Protein AF-A0A078APD1-F1 (afdb_monomer_lite)

Organism: Stylonychia lemnae (NCBI:txid5949)

InterPro domains:
  IPR027706 PGP phosphatase, mitochondrial/chloroplastic [PF09419] (24-89)

Foldseek 3Di:
DPPVVVVVVVVVVVVVVVVVVVVVVQVVCCVPVVDHDQDDPDAPPVCVVSVCVVVVHDPDQPDADAVAEFEEQQCVRTVVSCLSRNYHYHHDHDPDPPPDDPVVVVSVVCCVVCVVVVCVRPRRDHVVVVVDDPVVVVVVVVPD

pLDDT: mean 74.05, std 12.36, range [36.06, 96.25]

Radius of gyration: 20.0 Å; chains: 1; bounding box: 41×41×73 Å

Sequence (144 aa):
MNQKLIRKSKTAQMNANRCSNLIKEALLLEDTLKIKVIRHLRKKPEVRDDIYKHFNLSLDSNQKHTNIAMIGDRILADTVMGHQHGFFTIDTQPFTTKNENFMVKMSRKIEAHLLPSLSSKDPPHHEIFDKISKKELSKEIILS

Structure (mmCIF, N/CA/C/O backbone):
data_AF-A0A078APD1-F1
#
_entry.id   AF-A0A078APD1-F1
#
loop_
_atom_site.group_PDB
_atom_site.id
_atom_site.type_symbol
_atom_site.label_atom_id
_atom_site.label_alt_id
_atom_site.label_comp_id
_atom_site.label_asym_id
_atom_site.label_entity_id
_atom_site.label_seq_id
_atom_site.pdbx_PDB_ins_code
_atom_site.Cartn_x
_atom_site.Cartn_y
_atom_site.Cartn_z
_atom_site.occupancy
_atom_site.B_iso_or_equiv
_atom_site.auth_seq_id
_atom_site.auth_comp_id
_atom_site.auth_asym_id
_atom_site.auth_atom_id
_atom_site.pdbx_PDB_model_num
ATOM 1 N N . MET A 1 1 ? 5.662 0.633 46.521 1.00 55.75 1 MET A N 1
ATOM 2 C CA . MET A 1 1 ? 5.556 -0.345 45.414 1.00 55.75 1 MET A CA 1
ATOM 3 C C . MET A 1 1 ? 4.244 -0.166 44.629 1.00 55.75 1 MET A C 1
ATOM 5 O O . MET A 1 1 ? 3.404 -1.041 44.691 1.00 55.75 1 MET A O 1
ATOM 9 N N . ASN A 1 2 ? 4.021 0.955 43.910 1.00 59.72 2 ASN A N 1
ATOM 10 C CA . ASN A 1 2 ? 2.726 1.161 43.211 1.00 59.72 2 ASN A CA 1
ATOM 11 C C . ASN A 1 2 ? 2.728 2.033 41.935 1.00 59.72 2 ASN A C 1
ATOM 13 O O . ASN A 1 2 ? 1.834 1.895 41.108 1.00 59.72 2 ASN A O 1
ATOM 17 N N . GLN A 1 3 ? 3.735 2.877 41.675 1.00 60.38 3 GLN A N 1
ATOM 18 C CA . GLN A 1 3 ? 3.711 3.724 40.465 1.00 60.38 3 GLN A CA 1
ATOM 19 C C . GLN A 1 3 ? 3.925 2.945 39.152 1.00 60.38 3 GLN A C 1
ATOM 21 O O . GLN A 1 3 ? 3.369 3.302 38.114 1.00 60.38 3 GLN A O 1
ATOM 26 N N . LYS A 1 4 ? 4.707 1.855 39.180 1.00 62.47 4 LYS A N 1
ATOM 27 C CA . LYS A 1 4 ? 4.988 1.023 37.993 1.00 62.47 4 LYS A CA 1
ATOM 28 C C . LYS A 1 4 ? 3.750 0.243 37.529 1.00 62.47 4 LYS A C 1
ATOM 30 O O . LYS A 1 4 ? 3.575 0.053 36.330 1.00 62.47 4 LYS A O 1
ATOM 35 N N . LEU A 1 5 ? 2.885 -0.159 38.463 1.00 65.38 5 LEU A N 1
ATOM 36 C CA . LEU A 1 5 ? 1.636 -0.867 38.172 1.00 65.38 5 LEU A CA 1
ATOM 37 C C . LEU A 1 5 ? 0.589 0.082 37.561 1.00 65.38 5 LEU A C 1
ATOM 39 O O . LEU A 1 5 ? 0.004 -0.239 36.532 1.00 65.38 5 LEU A O 1
ATOM 43 N N . ILE A 1 6 ? 0.460 1.297 38.112 1.00 66.19 6 ILE A N 1
ATOM 44 C CA . ILE A 1 6 ? -0.432 2.355 37.600 1.00 66.19 6 ILE A CA 1
ATOM 45 C C . ILE A 1 6 ? -0.012 2.827 36.198 1.00 66.19 6 ILE A C 1
ATOM 47 O O . ILE A 1 6 ? -0.852 3.082 35.338 1.00 66.19 6 ILE A O 1
ATOM 51 N N . ARG A 1 7 ? 1.298 2.937 35.930 1.00 64.38 7 ARG A N 1
ATOM 52 C CA . ARG A 1 7 ? 1.792 3.269 34.582 1.00 64.38 7 ARG A CA 1
ATOM 53 C C . ARG A 1 7 ? 1.473 2.160 33.580 1.00 64.38 7 ARG A C 1
ATOM 55 O O . ARG A 1 7 ? 1.018 2.464 32.486 1.00 64.38 7 ARG A O 1
ATOM 62 N N . LYS A 1 8 ? 1.648 0.887 33.958 1.00 66.50 8 LYS A N 1
ATOM 63 C CA . LYS A 1 8 ? 1.310 -0.253 33.091 1.00 66.50 8 LYS A CA 1
ATOM 64 C C . LYS A 1 8 ? -0.183 -0.307 32.751 1.00 66.50 8 LYS A C 1
ATOM 66 O O . LYS A 1 8 ? -0.506 -0.522 31.586 1.00 66.50 8 LYS A O 1
ATOM 71 N N . SER A 1 9 ? -1.074 -0.067 33.717 1.00 69.12 9 SER A N 1
ATOM 72 C CA . SER A 1 9 ? -2.522 -0.062 33.461 1.00 69.12 9 SER A CA 1
ATOM 73 C C . SER A 1 9 ? -2.951 1.100 32.557 1.00 69.12 9 SER A C 1
ATOM 75 O O . SER A 1 9 ? -3.700 0.878 31.608 1.00 69.12 9 SER A O 1
ATOM 77 N N . LYS A 1 10 ? -2.405 2.310 32.758 1.00 72.75 10 LYS A N 1
ATOM 78 C CA . LYS A 1 10 ? -2.663 3.464 31.875 1.00 72.75 10 LYS A CA 1
ATOM 79 C C . LYS A 1 10 ? -2.171 3.237 30.442 1.00 72.75 10 LYS A C 1
ATOM 81 O O . LYS A 1 10 ? -2.914 3.510 29.504 1.00 72.75 10 LYS A O 1
ATOM 86 N N . THR A 1 11 ? -0.960 2.702 30.256 1.00 71.75 11 THR A N 1
ATOM 87 C CA . THR A 1 11 ? -0.430 2.387 28.916 1.00 71.75 11 THR A CA 1
ATOM 88 C C . THR A 1 11 ? -1.273 1.318 28.217 1.00 71.75 11 THR A C 1
ATOM 90 O O . THR A 1 11 ? -1.573 1.455 27.033 1.00 71.75 11 THR A O 1
ATOM 93 N N . ALA A 1 12 ? -1.697 0.275 28.938 1.00 72.12 12 ALA A N 1
ATOM 94 C CA . ALA A 1 12 ? -2.564 -0.763 28.383 1.00 72.12 12 ALA A CA 1
ATOM 95 C C . ALA A 1 12 ? -3.920 -0.194 27.932 1.00 72.12 12 ALA A C 1
ATOM 97 O O . ALA A 1 12 ? -4.367 -0.477 26.822 1.00 72.12 12 ALA A O 1
ATOM 98 N N . GLN A 1 13 ? -4.532 0.671 28.746 1.00 73.38 13 GLN A N 1
ATOM 99 C CA . GLN A 1 13 ? -5.807 1.310 28.421 1.00 73.38 13 GLN A CA 1
ATOM 100 C C . GLN A 1 13 ? -5.691 2.287 27.240 1.00 73.38 13 GLN A C 1
ATOM 102 O O . GLN A 1 13 ? -6.536 2.281 26.348 1.00 73.38 13 GLN A O 1
ATOM 107 N N . MET A 1 14 ? -4.609 3.070 27.173 1.00 71.56 14 MET A N 1
ATOM 108 C CA . MET A 1 14 ? -4.312 3.924 26.016 1.00 71.56 14 MET A CA 1
ATOM 109 C C . MET A 1 14 ? -4.151 3.118 24.723 1.00 71.56 14 MET A C 1
ATOM 111 O O . MET A 1 14 ? -4.684 3.510 23.685 1.00 71.56 14 MET A O 1
ATOM 115 N N . ASN A 1 15 ? -3.445 1.986 24.774 1.00 75.69 15 ASN A N 1
ATOM 116 C CA . ASN A 1 15 ? -3.262 1.125 23.607 1.00 75.69 15 ASN A CA 1
ATOM 117 C C . ASN A 1 15 ? -4.585 0.491 23.154 1.00 75.69 15 ASN A C 1
ATOM 119 O O . ASN A 1 15 ? -4.860 0.463 21.957 1.00 75.69 15 ASN A O 1
ATOM 123 N N . ALA A 1 16 ? -5.431 0.051 24.091 1.00 72.81 16 ALA A N 1
ATOM 124 C CA . ALA A 1 16 ? -6.757 -0.483 23.781 1.00 72.81 16 ALA A CA 1
ATOM 125 C C . ALA A 1 16 ? -7.653 0.562 23.092 1.00 72.81 16 ALA A C 1
ATOM 127 O O . ALA A 1 16 ? -8.276 0.266 22.071 1.00 72.81 16 ALA A O 1
ATOM 128 N N . ASN A 1 17 ? -7.655 1.802 23.593 1.00 77.50 17 ASN A N 1
ATOM 129 C CA . ASN A 1 17 ? -8.397 2.912 22.989 1.00 77.50 17 ASN A CA 1
ATOM 130 C C . ASN A 1 17 ? -7.877 3.266 21.590 1.00 77.50 17 ASN A C 1
ATOM 132 O O . ASN A 1 17 ? -8.650 3.562 20.684 1.00 77.50 17 ASN A O 1
ATOM 136 N N . ARG A 1 18 ? -6.559 3.207 21.385 1.00 78.88 18 ARG A N 1
ATOM 137 C CA . ARG A 1 18 ? -5.967 3.428 20.064 1.00 78.88 18 ARG A CA 1
ATOM 138 C C . ARG A 1 18 ? -6.404 2.352 19.070 1.00 78.88 18 ARG A C 1
ATOM 140 O O . ARG A 1 18 ? -6.797 2.687 17.958 1.00 78.88 18 ARG A O 1
ATOM 147 N N . CYS A 1 19 ? -6.366 1.080 19.465 1.00 76.44 19 CYS A N 1
ATOM 148 C CA . CYS A 1 19 ? -6.806 -0.021 18.609 1.00 76.44 19 CYS A CA 1
ATOM 149 C C . CYS A 1 19 ? -8.294 0.082 18.255 1.00 76.44 19 CYS A C 1
ATOM 151 O O . CYS A 1 19 ? -8.654 -0.123 17.097 1.00 76.44 19 CYS A O 1
ATOM 153 N N . SER A 1 20 ? -9.157 0.430 19.216 1.00 80.00 20 SER A N 1
ATOM 154 C CA . SER A 1 20 ? -10.595 0.565 18.953 1.00 80.00 20 SER A CA 1
ATOM 155 C C . SER A 1 20 ? -10.905 1.712 17.987 1.00 80.00 20 SER A C 1
ATOM 157 O O . SER A 1 20 ? -11.755 1.548 17.113 1.00 80.00 20 SER A O 1
ATOM 159 N N . ASN A 1 21 ? -10.179 2.829 18.075 1.00 85.44 21 ASN A N 1
ATOM 160 C CA . ASN A 1 21 ? -10.320 3.942 17.136 1.00 85.44 21 ASN A CA 1
ATOM 161 C C . ASN A 1 21 ? -9.867 3.563 15.720 1.00 85.44 21 ASN A C 1
ATOM 163 O O . ASN A 1 21 ? -10.624 3.767 14.777 1.00 85.44 21 ASN A O 1
ATOM 167 N N . LEU A 1 22 ? -8.707 2.912 15.576 1.00 85.12 22 LEU A N 1
ATOM 168 C CA . LEU A 1 22 ? -8.218 2.448 14.269 1.00 85.12 22 LEU A CA 1
ATOM 169 C C . LEU A 1 22 ? -9.195 1.471 13.595 1.00 85.12 22 LEU A C 1
ATOM 171 O O . LEU A 1 22 ? -9.385 1.509 12.381 1.00 85.12 22 LEU A O 1
ATOM 175 N N . ILE A 1 23 ? -9.847 0.601 14.376 1.00 87.19 23 ILE A N 1
ATOM 176 C CA . ILE A 1 23 ? -10.851 -0.330 13.846 1.00 87.19 23 ILE A CA 1
ATOM 177 C C . ILE A 1 23 ? -12.066 0.422 13.299 1.00 87.19 23 ILE A C 1
ATOM 179 O O . ILE A 1 23 ? -12.548 0.057 12.225 1.00 87.19 23 ILE A O 1
ATOM 183 N N . LYS A 1 24 ? -12.544 1.442 14.022 1.00 91.31 24 LYS A N 1
ATOM 184 C CA . LYS A 1 24 ? -13.685 2.275 13.617 1.00 91.31 24 LYS A CA 1
ATOM 185 C C . LYS A 1 24 ? -13.375 3.090 12.366 1.00 91.31 24 LYS A C 1
ATOM 187 O O . LYS A 1 24 ? -14.188 3.100 11.451 1.00 91.31 24 LYS A O 1
ATOM 192 N N . GLU A 1 25 ? -12.201 3.715 12.309 1.00 90.81 25 GLU A N 1
ATOM 193 C CA . GLU A 1 25 ? -11.739 4.472 11.138 1.00 90.81 25 GLU A CA 1
ATOM 194 C C . GLU A 1 25 ? -11.684 3.587 9.891 1.00 90.81 25 GLU A C 1
ATOM 196 O O . GLU A 1 25 ? -12.210 3.957 8.845 1.00 90.81 25 GLU A O 1
ATOM 201 N N . ALA A 1 26 ? -11.121 2.381 10.015 1.00 89.75 26 ALA A N 1
ATOM 202 C CA . ALA A 1 26 ? -11.077 1.433 8.910 1.00 89.75 26 ALA A CA 1
ATOM 203 C C . ALA A 1 26 ? -12.483 1.009 8.452 1.00 89.75 26 ALA A C 1
ATOM 205 O O . ALA A 1 26 ? -12.739 0.999 7.255 1.00 89.75 26 ALA A O 1
ATOM 206 N N . LEU A 1 27 ? -13.410 0.716 9.375 1.00 91.81 27 LEU A N 1
ATOM 207 C CA . LEU A 1 27 ? -14.796 0.375 9.011 1.00 91.81 27 LEU A CA 1
ATOM 208 C C . LEU A 1 27 ? -15.509 1.533 8.300 1.00 91.81 27 LEU A C 1
ATOM 210 O O . LEU A 1 27 ? -16.216 1.305 7.324 1.00 91.81 27 LEU A O 1
ATOM 214 N N . LEU A 1 28 ? -15.301 2.768 8.764 1.00 94.31 28 LEU A N 1
ATOM 215 C CA . LEU A 1 28 ? -15.870 3.960 8.140 1.00 94.31 28 LEU A CA 1
ATOM 216 C C . LEU A 1 28 ? -15.326 4.168 6.722 1.00 94.31 28 LEU A C 1
ATOM 218 O O . LEU A 1 28 ? -16.093 4.480 5.815 1.00 94.31 28 LEU A O 1
ATOM 222 N N . LEU A 1 29 ? -14.021 3.971 6.516 1.00 92.69 29 LEU A N 1
ATOM 223 C CA . LEU A 1 29 ? -13.402 4.040 5.191 1.00 92.69 29 LEU A CA 1
ATOM 224 C C . LEU A 1 29 ? -13.951 2.962 4.255 1.00 92.69 29 LEU A C 1
ATOM 226 O O . LEU A 1 29 ? -14.302 3.273 3.119 1.00 92.69 29 LEU A O 1
ATOM 230 N N . GLU A 1 30 ? -14.068 1.723 4.737 1.00 94.38 30 GLU A N 1
ATOM 231 C CA . GLU A 1 30 ? -14.639 0.616 3.963 1.00 94.38 30 GLU A CA 1
ATOM 232 C C . GLU A 1 30 ? -16.091 0.899 3.567 1.00 94.38 30 GLU A C 1
ATOM 234 O O . GLU A 1 30 ? -16.483 0.629 2.432 1.00 94.38 30 GLU A O 1
ATOM 239 N N . ASP A 1 31 ? -16.886 1.477 4.469 1.00 95.38 31 ASP A N 1
ATOM 240 C CA . ASP A 1 31 ? -18.275 1.818 4.178 1.00 95.38 31 ASP A CA 1
ATOM 241 C C . ASP A 1 31 ? -18.407 3.021 3.233 1.00 95.38 31 ASP A C 1
ATOM 243 O O . ASP A 1 31 ? -19.241 3.002 2.329 1.00 95.38 31 ASP A O 1
ATOM 247 N N . THR A 1 32 ? -17.555 4.035 3.390 1.00 96.25 32 THR A N 1
ATOM 248 C CA . THR A 1 32 ? -17.611 5.268 2.591 1.00 96.25 32 THR A CA 1
ATOM 249 C C . THR A 1 32 ? -17.091 5.048 1.174 1.00 96.25 32 THR A C 1
ATOM 251 O O . THR A 1 32 ? -17.735 5.439 0.205 1.00 96.25 32 THR A O 1
ATOM 254 N N . LEU A 1 33 ? -15.917 4.426 1.042 1.00 93.56 33 LEU A N 1
ATOM 255 C CA . LEU A 1 33 ? -15.233 4.271 -0.244 1.00 93.56 33 LEU A CA 1
ATOM 256 C C . LEU A 1 33 ? -15.596 2.963 -0.952 1.00 93.56 33 LEU A C 1
ATOM 258 O O . LEU A 1 33 ? -15.275 2.807 -2.125 1.00 93.56 33 LEU A O 1
ATOM 262 N N . LYS A 1 34 ? -16.230 2.013 -0.248 1.00 93.81 34 LYS A N 1
ATOM 263 C CA . LYS A 1 34 ? -16.496 0.644 -0.734 1.00 93.81 34 LYS A CA 1
ATOM 264 C C . LYS A 1 34 ? -15.225 -0.106 -1.163 1.00 93.81 34 LYS A C 1
ATOM 266 O O . LYS A 1 34 ? -15.287 -1.063 -1.930 1.00 93.81 34 LYS A O 1
ATOM 271 N N . ILE A 1 35 ? -14.076 0.294 -0.617 1.00 91.69 35 ILE A N 1
ATOM 272 C CA . ILE A 1 35 ? -12.763 -0.324 -0.831 1.00 91.69 35 ILE A CA 1
ATOM 273 C C . ILE A 1 35 ? -12.384 -1.092 0.432 1.00 91.69 35 ILE A C 1
ATOM 275 O O . ILE A 1 35 ? -12.502 -0.562 1.534 1.00 91.69 35 ILE A O 1
ATOM 279 N N . LYS A 1 36 ? -11.913 -2.334 0.284 1.00 91.31 36 LYS A N 1
ATOM 280 C CA . LYS A 1 36 ? -11.451 -3.146 1.416 1.00 91.31 36 LYS A CA 1
ATOM 281 C C . LYS A 1 36 ? -10.162 -2.591 2.013 1.00 91.31 36 LYS A C 1
ATOM 283 O O . LYS A 1 36 ? -9.229 -2.256 1.288 1.00 91.31 36 LYS A O 1
ATOM 288 N N . VAL A 1 37 ? -10.091 -2.564 3.342 1.00 90.38 37 VAL A N 1
ATOM 289 C CA . VAL A 1 37 ? -8.906 -2.101 4.071 1.00 90.38 37 VAL A CA 1
ATOM 290 C C . VAL A 1 37 ? -8.173 -3.304 4.656 1.00 90.38 37 VAL A C 1
ATOM 292 O O . VAL A 1 37 ? -8.684 -4.006 5.530 1.00 90.38 37 VAL A O 1
ATOM 295 N N . ILE A 1 38 ? -6.942 -3.534 4.195 1.00 88.12 38 ILE A N 1
ATOM 296 C CA . ILE A 1 38 ? -6.068 -4.578 4.743 1.00 88.12 38 ILE A CA 1
ATOM 297 C C . ILE A 1 38 ? -5.560 -4.121 6.112 1.00 88.12 38 ILE A C 1
ATOM 299 O O . ILE A 1 38 ? -4.889 -3.098 6.240 1.00 88.12 38 ILE A O 1
ATOM 303 N N . ARG A 1 39 ? -5.880 -4.895 7.150 1.00 85.50 39 ARG A N 1
ATOM 304 C CA . ARG A 1 39 ? -5.485 -4.617 8.534 1.00 85.50 39 ARG A CA 1
ATOM 305 C C . ARG A 1 39 ? -4.264 -5.459 8.872 1.00 85.50 39 ARG A C 1
ATOM 307 O O . ARG A 1 39 ? -4.350 -6.681 8.856 1.00 85.50 39 ARG A O 1
ATOM 314 N N . HIS A 1 40 ? -3.161 -4.805 9.210 1.00 81.19 40 HIS A N 1
ATOM 315 C CA . HIS A 1 40 ? -1.890 -5.460 9.499 1.00 81.19 40 HIS A CA 1
ATOM 316 C C . HIS A 1 40 ? -1.331 -5.005 10.853 1.00 81.19 40 HIS A C 1
ATOM 318 O O . HIS A 1 40 ? -1.480 -3.849 11.254 1.00 81.19 40 HIS A O 1
ATOM 324 N N . LEU A 1 41 ? -0.681 -5.921 11.578 1.00 71.94 41 LEU A N 1
ATOM 325 C CA . LEU A 1 41 ? -0.067 -5.631 12.886 1.00 71.94 41 LEU A CA 1
ATOM 326 C C . LEU A 1 41 ? 1.365 -5.094 12.760 1.00 71.94 41 LEU A C 1
ATOM 328 O O . LEU A 1 41 ? 1.853 -4.400 13.653 1.00 71.94 41 LEU A O 1
ATOM 332 N N . ARG A 1 42 ? 2.044 -5.422 11.656 1.00 75.19 42 ARG A N 1
ATOM 333 C CA . ARG A 1 42 ? 3.433 -5.031 11.380 1.00 75.19 42 ARG A CA 1
ATOM 334 C C . ARG A 1 42 ? 3.479 -3.783 10.510 1.00 75.19 42 ARG A C 1
ATOM 336 O O . ARG A 1 42 ? 2.502 -3.451 9.854 1.00 75.19 42 ARG A O 1
ATOM 343 N N . LYS A 1 43 ? 4.591 -3.052 10.508 1.00 73.31 43 LYS A N 1
ATOM 344 C CA . LYS A 1 43 ? 4.769 -1.913 9.590 1.00 73.31 43 LYS A CA 1
ATOM 345 C C . LYS A 1 43 ? 5.237 -2.416 8.222 1.00 73.31 43 LYS A C 1
ATOM 347 O O . LYS A 1 43 ? 5.858 -3.470 8.136 1.00 73.31 43 LYS A O 1
ATOM 352 N N . LYS A 1 44 ? 4.991 -1.641 7.159 1.00 71.94 44 LYS A N 1
ATOM 353 C CA . LYS A 1 44 ? 5.657 -1.853 5.860 1.00 71.94 44 LYS A CA 1
ATOM 354 C C . LYS A 1 44 ? 7.182 -1.849 6.074 1.00 71.94 44 LYS A C 1
ATOM 356 O O . LYS A 1 44 ? 7.648 -1.003 6.845 1.00 71.94 44 LYS A O 1
ATOM 361 N N . PRO A 1 45 ? 7.947 -2.756 5.442 1.00 62.94 45 PRO A N 1
ATOM 362 C CA . PRO A 1 45 ? 7.574 -3.662 4.342 1.00 62.94 45 PRO A CA 1
ATOM 363 C C . PRO A 1 45 ? 7.048 -5.054 4.766 1.00 62.94 45 PRO A C 1
ATOM 365 O O . PRO A 1 45 ? 6.752 -5.886 3.917 1.00 62.94 45 PRO A O 1
ATOM 368 N N . GLU A 1 46 ? 6.872 -5.339 6.058 1.00 72.06 46 GLU A N 1
ATOM 369 C CA . GLU A 1 46 ? 6.532 -6.684 6.574 1.00 72.06 46 GLU A CA 1
ATOM 370 C C . GLU A 1 46 ? 5.039 -7.067 6.432 1.00 72.06 46 GLU A C 1
ATOM 372 O O . GLU A 1 46 ? 4.531 -7.955 7.124 1.00 72.06 46 GLU A O 1
ATOM 377 N N . VAL A 1 47 ? 4.321 -6.375 5.544 1.00 78.12 47 VAL A N 1
ATOM 378 C CA . VAL A 1 47 ? 2.868 -6.501 5.314 1.00 78.12 47 VAL A CA 1
ATOM 379 C C . VAL A 1 47 ? 2.556 -7.489 4.176 1.00 78.12 47 VAL A C 1
ATOM 381 O O . VAL A 1 47 ? 1.396 -7.770 3.890 1.00 78.12 47 VAL A O 1
ATOM 384 N N . ARG A 1 48 ? 3.588 -8.068 3.545 1.00 78.81 48 ARG A N 1
ATOM 385 C CA . ARG A 1 48 ? 3.468 -9.013 2.423 1.00 78.81 48 ARG A CA 1
ATOM 386 C C . ARG A 1 48 ? 2.409 -10.090 2.655 1.00 78.81 48 ARG A C 1
ATOM 388 O O . ARG A 1 48 ? 1.535 -10.276 1.816 1.00 78.81 48 ARG A O 1
ATOM 395 N N . ASP A 1 49 ? 2.482 -10.785 3.785 1.00 81.75 49 ASP A N 1
ATOM 396 C CA . ASP A 1 49 ? 1.635 -11.954 4.037 1.00 81.75 49 ASP A CA 1
ATOM 397 C C . ASP A 1 49 ? 0.143 -11.567 4.107 1.00 81.75 49 ASP A C 1
ATOM 399 O O . ASP A 1 49 ? -0.715 -12.305 3.623 1.00 81.75 49 ASP A O 1
ATOM 403 N N . ASP A 1 50 ? -0.165 -10.373 4.626 1.00 85.62 50 ASP A N 1
ATOM 404 C CA . ASP A 1 50 ? -1.531 -9.846 4.702 1.00 85.62 50 ASP A CA 1
ATOM 405 C C . ASP A 1 50 ? -2.079 -9.489 3.308 1.00 85.62 50 ASP A C 1
ATOM 407 O O . ASP A 1 50 ? -3.246 -9.754 3.013 1.00 85.62 50 ASP A O 1
ATOM 411 N N . ILE A 1 51 ? -1.230 -8.944 2.426 1.00 85.56 51 ILE A N 1
ATOM 412 C CA . ILE A 1 51 ? -1.575 -8.644 1.025 1.00 85.56 51 ILE A CA 1
ATOM 413 C C . ILE A 1 51 ? -1.839 -9.936 0.253 1.00 85.56 51 ILE A C 1
ATOM 415 O O . ILE A 1 51 ? -2.860 -10.061 -0.421 1.00 85.56 51 ILE A O 1
ATOM 419 N N . TYR A 1 52 ? -0.950 -10.920 0.387 1.00 85.56 52 TYR A N 1
ATOM 420 C CA . TYR A 1 52 ? -1.072 -12.198 -0.312 1.00 85.56 52 TYR A CA 1
ATOM 421 C C . TYR A 1 52 ? -2.330 -12.939 0.132 1.00 85.56 52 TYR A C 1
ATOM 423 O O . TYR A 1 52 ? -3.080 -13.436 -0.703 1.00 85.56 52 TYR A O 1
ATOM 431 N N . LYS A 1 53 ? -2.620 -12.935 1.437 1.00 86.44 53 LYS A N 1
ATOM 432 C CA . LYS A 1 53 ? -3.863 -13.488 1.973 1.00 86.44 53 LYS A CA 1
ATOM 433 C C . LYS A 1 53 ? -5.098 -12.766 1.432 1.00 86.44 53 LYS A C 1
ATOM 435 O O . LYS A 1 53 ? -6.083 -13.423 1.121 1.00 86.44 53 LYS A O 1
ATOM 440 N N . HIS A 1 54 ? -5.065 -11.438 1.323 1.00 87.81 54 HIS A N 1
ATOM 441 C CA . HIS A 1 54 ? -6.202 -10.667 0.819 1.00 87.81 54 HIS A CA 1
ATOM 442 C C . HIS A 1 54 ? -6.541 -11.007 -0.639 1.00 87.81 54 HIS A C 1
ATOM 444 O O . HIS A 1 54 ? -7.712 -11.165 -0.976 1.00 87.81 54 HIS A O 1
ATOM 450 N N . PHE A 1 55 ? -5.519 -11.160 -1.481 1.00 86.75 55 PHE A N 1
ATOM 451 C CA . PHE A 1 55 ? -5.672 -11.467 -2.905 1.00 86.75 55 PHE A CA 1
ATOM 452 C C . PHE A 1 55 ? -5.625 -12.973 -3.228 1.00 86.75 55 PHE A C 1
ATOM 454 O O . PHE A 1 55 ? -5.616 -13.336 -4.400 1.00 86.75 55 PHE A O 1
ATOM 461 N N . ASN A 1 56 ? -5.616 -13.851 -2.214 1.00 84.75 56 ASN A N 1
ATOM 462 C CA . ASN A 1 56 ? -5.480 -15.310 -2.356 1.00 84.75 56 ASN A CA 1
ATOM 463 C C . ASN A 1 56 ? -4.280 -15.735 -3.226 1.00 84.75 56 ASN A C 1
ATOM 465 O O . ASN A 1 56 ? -4.374 -16.641 -4.054 1.00 84.75 56 ASN A O 1
ATOM 469 N N . LEU A 1 57 ? -3.146 -15.062 -3.046 1.00 83.00 57 LEU A N 1
ATOM 470 C CA . LEU A 1 57 ? -1.919 -15.332 -3.785 1.00 83.00 57 LEU A CA 1
ATOM 471 C C . LEU A 1 57 ? -1.115 -16.457 -3.141 1.00 83.00 57 LEU A C 1
ATOM 473 O O . LEU A 1 57 ? -1.047 -16.576 -1.915 1.00 83.00 57 LEU A O 1
ATOM 477 N N . SER A 1 58 ? -0.417 -17.225 -3.977 1.00 76.62 58 SER A N 1
ATOM 478 C CA . SER A 1 58 ? 0.589 -18.171 -3.503 1.00 76.62 58 SER A CA 1
ATOM 479 C C . SER A 1 58 ? 1.789 -17.434 -2.903 1.00 76.62 58 SER A C 1
ATOM 481 O O . SER A 1 58 ? 2.282 -16.458 -3.474 1.00 76.62 58 SER A O 1
ATOM 483 N N . LEU A 1 59 ? 2.281 -17.933 -1.765 1.00 71.81 59 LEU A N 1
ATOM 484 C CA . LEU A 1 59 ? 3.528 -17.491 -1.127 1.00 71.81 59 LEU A CA 1
ATOM 485 C C . LEU A 1 59 ? 4.782 -18.088 -1.792 1.00 71.81 59 LEU A C 1
ATOM 487 O O . LEU A 1 59 ? 5.886 -17.863 -1.296 1.00 71.81 59 LEU A O 1
ATOM 491 N N . ASP A 1 60 ? 4.628 -18.851 -2.880 1.00 73.94 60 ASP A N 1
ATOM 492 C CA . ASP A 1 60 ? 5.755 -19.418 -3.620 1.00 73.94 60 ASP A CA 1
ATOM 493 C C . ASP A 1 60 ? 6.681 -18.301 -4.129 1.00 73.94 60 ASP A C 1
ATOM 495 O O . ASP A 1 60 ? 6.267 -17.390 -4.848 1.00 73.94 60 ASP A O 1
ATOM 499 N N . SER A 1 61 ? 7.956 -18.383 -3.748 1.00 61.88 61 SER A N 1
ATOM 500 C CA . SER A 1 61 ? 9.003 -17.428 -4.113 1.00 61.88 61 SER A CA 1
ATOM 501 C C . SER A 1 61 ? 9.261 -17.342 -5.617 1.00 61.88 61 SER A C 1
ATOM 503 O O . SER A 1 61 ? 9.838 -16.356 -6.070 1.00 61.88 61 SER A O 1
ATOM 505 N N . ASN A 1 62 ? 8.851 -18.352 -6.389 1.00 64.62 62 ASN A N 1
ATOM 506 C CA . ASN A 1 62 ? 9.046 -18.379 -7.838 1.00 64.62 62 ASN A CA 1
ATOM 507 C C . ASN A 1 62 ? 7.903 -17.715 -8.618 1.00 64.62 62 ASN A C 1
ATOM 509 O O . ASN A 1 62 ? 8.047 -17.467 -9.817 1.00 64.62 62 ASN A O 1
ATOM 513 N N . GLN A 1 63 ? 6.781 -17.397 -7.963 1.00 66.50 63 GLN A N 1
ATOM 514 C CA . GLN A 1 63 ? 5.628 -16.797 -8.623 1.00 66.50 63 GLN A CA 1
ATOM 515 C C . GLN A 1 63 ? 5.677 -15.268 -8.519 1.00 66.50 63 GLN A C 1
ATOM 517 O O . GLN A 1 63 ? 5.511 -14.687 -7.447 1.00 66.50 63 GLN A O 1
ATOM 522 N N . LYS A 1 64 ? 5.891 -14.603 -9.660 1.00 66.81 64 LYS A N 1
ATOM 523 C CA . LYS A 1 64 ? 5.760 -13.144 -9.780 1.00 66.81 64 LYS A CA 1
ATOM 524 C C . LYS A 1 64 ? 4.291 -12.779 -9.982 1.00 66.81 64 LYS A C 1
ATOM 526 O O . LYS A 1 64 ? 3.641 -13.308 -10.880 1.00 66.81 64 LYS A O 1
ATOM 531 N N . HIS A 1 65 ? 3.784 -11.858 -9.168 1.00 74.31 65 HIS A N 1
ATOM 532 C CA . HIS A 1 65 ? 2.385 -11.422 -9.206 1.00 74.31 65 HIS A CA 1
ATOM 533 C C . HIS A 1 65 ? 2.257 -10.107 -9.977 1.00 74.31 65 HIS A C 1
ATOM 535 O O . HIS A 1 65 ? 2.133 -9.036 -9.390 1.00 74.31 65 HIS A O 1
ATOM 541 N N . THR A 1 66 ? 2.291 -10.192 -11.304 1.00 72.44 66 THR A N 1
ATOM 542 C CA . THR A 1 66 ? 2.213 -9.026 -12.204 1.00 72.44 66 THR A CA 1
ATOM 543 C C . THR A 1 66 ? 0.841 -8.341 -12.176 1.00 72.44 66 THR A C 1
ATOM 545 O O . THR A 1 66 ? 0.721 -7.141 -12.364 1.00 72.44 66 THR A O 1
ATOM 548 N N . ASN A 1 67 ? -0.226 -9.053 -11.823 1.00 79.81 67 ASN A N 1
ATOM 549 C CA . ASN A 1 67 ? -1.581 -8.484 -11.825 1.00 79.81 67 ASN A CA 1
ATOM 550 C C . ASN A 1 67 ? -1.886 -7.539 -10.646 1.00 79.81 67 ASN A C 1
ATOM 552 O O . ASN A 1 67 ? -3.037 -7.143 -10.464 1.00 79.81 67 ASN A O 1
ATOM 556 N N . ILE A 1 68 ? -0.891 -7.199 -9.824 1.00 84.06 68 ILE A N 1
ATOM 557 C CA . ILE A 1 68 ? -1.052 -6.323 -8.664 1.00 84.06 68 ILE A CA 1
ATOM 558 C C . ILE A 1 68 ? -0.259 -5.049 -8.886 1.00 84.06 68 ILE A C 1
ATOM 560 O O . ILE A 1 68 ? 0.938 -5.091 -9.167 1.00 84.06 68 ILE A O 1
ATOM 564 N N . ALA A 1 69 ? -0.939 -3.919 -8.701 1.00 86.00 69 ALA A N 1
ATOM 565 C CA . ALA A 1 69 ? -0.323 -2.608 -8.687 1.00 86.00 69 ALA A CA 1
ATOM 566 C C . ALA A 1 69 ? -0.229 -2.065 -7.256 1.00 86.00 69 ALA A C 1
ATOM 568 O O . ALA A 1 69 ? -1.177 -2.159 -6.476 1.00 86.00 69 ALA A O 1
ATOM 569 N N . MET A 1 70 ? 0.907 -1.459 -6.926 1.00 86.12 70 MET A N 1
ATOM 570 C CA . MET A 1 70 ? 1.133 -0.721 -5.697 1.00 86.12 70 MET A CA 1
ATOM 571 C C . MET A 1 70 ? 1.324 0.756 -6.019 1.00 86.12 70 MET A C 1
ATOM 573 O O . MET A 1 70 ? 2.187 1.122 -6.810 1.00 86.12 70 MET A O 1
ATOM 577 N N . ILE A 1 71 ? 0.506 1.600 -5.399 1.00 87.94 71 ILE A N 1
ATOM 578 C CA . ILE A 1 71 ? 0.489 3.044 -5.631 1.00 87.94 71 ILE A CA 1
ATOM 579 C C . ILE A 1 71 ? 0.792 3.727 -4.303 1.00 87.94 71 ILE A C 1
ATOM 581 O O . ILE A 1 71 ? 0.147 3.416 -3.297 1.00 87.94 71 ILE A O 1
ATOM 585 N N . GLY A 1 72 ? 1.768 4.629 -4.282 1.00 85.31 72 GLY A N 1
ATOM 586 C CA . GLY A 1 72 ? 2.133 5.351 -3.068 1.00 85.31 72 GLY A CA 1
ATOM 587 C C . GLY A 1 72 ? 3.138 6.467 -3.313 1.00 85.31 72 GLY A C 1
ATOM 588 O O . GLY A 1 72 ? 3.715 6.564 -4.388 1.00 85.31 72 GLY A O 1
ATOM 589 N N . ASP A 1 73 ? 3.331 7.316 -2.306 1.00 83.44 73 ASP A N 1
ATOM 590 C CA . ASP A 1 73 ? 4.218 8.487 -2.344 1.00 83.44 73 ASP A CA 1
ATOM 591 C C . ASP A 1 73 ? 5.565 8.261 -1.641 1.00 83.44 73 ASP A C 1
ATOM 593 O O . ASP A 1 73 ? 6.356 9.191 -1.458 1.00 83.44 73 ASP A O 1
ATOM 597 N N . ARG A 1 74 ? 5.810 7.036 -1.160 1.00 78.06 74 ARG A N 1
ATOM 598 C CA . ARG A 1 74 ? 7.015 6.688 -0.406 1.00 78.06 74 ARG A CA 1
ATOM 599 C C . ARG A 1 74 ? 7.775 5.587 -1.109 1.00 78.06 74 ARG A C 1
ATOM 601 O O . ARG A 1 74 ? 7.421 4.413 -1.005 1.00 78.06 74 ARG A O 1
ATOM 608 N N . ILE A 1 75 ? 8.905 5.946 -1.702 1.00 74.88 75 ILE A N 1
ATOM 609 C CA . ILE A 1 75 ? 9.681 5.011 -2.512 1.00 74.88 75 ILE A CA 1
ATOM 610 C C . ILE A 1 75 ? 10.176 3.819 -1.674 1.00 74.88 75 ILE A C 1
ATOM 612 O O . ILE A 1 75 ? 10.072 2.676 -2.110 1.00 74.88 75 ILE A O 1
ATOM 616 N N . LEU A 1 76 ? 10.636 4.030 -0.433 1.00 72.00 76 LEU A N 1
ATOM 617 C CA . LEU A 1 76 ? 11.133 2.923 0.410 1.00 72.00 76 LEU A CA 1
ATOM 618 C C . LEU A 1 76 ? 10.050 1.974 0.914 1.00 72.00 76 LEU A C 1
ATOM 620 O O . LEU A 1 76 ? 10.347 0.819 1.214 1.00 72.00 76 LEU A O 1
ATOM 624 N N . ALA A 1 77 ? 8.826 2.463 1.087 1.00 73.56 77 ALA A N 1
ATOM 625 C CA . ALA A 1 77 ? 7.753 1.661 1.660 1.00 73.56 77 ALA A CA 1
ATOM 626 C C . ALA A 1 77 ? 6.897 1.024 0.572 1.00 73.56 77 ALA A C 1
ATOM 628 O O . ALA A 1 77 ? 6.560 -0.149 0.686 1.00 73.56 77 ALA A O 1
ATOM 629 N N . ASP A 1 78 ? 6.549 1.793 -0.456 1.00 78.88 78 ASP A N 1
ATOM 630 C CA . ASP A 1 78 ? 5.593 1.387 -1.471 1.00 78.88 78 ASP A CA 1
ATOM 631 C C . ASP A 1 78 ? 6.313 0.815 -2.694 1.00 78.88 78 ASP A C 1
ATOM 633 O O . ASP A 1 78 ? 6.170 -0.365 -3.007 1.00 78.88 78 ASP A O 1
ATOM 637 N N . THR A 1 79 ? 7.202 1.585 -3.314 1.00 79.44 79 THR A N 1
ATOM 638 C CA . THR A 1 79 ? 7.913 1.150 -4.525 1.00 79.44 79 THR A CA 1
ATOM 639 C C . THR A 1 79 ? 8.862 -0.022 -4.260 1.00 79.44 79 THR A C 1
ATOM 641 O O . THR A 1 79 ? 8.803 -1.041 -4.943 1.00 79.44 79 THR A O 1
ATOM 644 N N . VAL A 1 80 ? 9.703 0.052 -3.221 1.00 79.25 80 VAL A N 1
ATOM 645 C CA . VAL A 1 80 ? 10.651 -1.031 -2.898 1.00 79.25 80 VAL A CA 1
ATOM 646 C C . VAL A 1 80 ? 9.925 -2.319 -2.507 1.00 79.25 80 VAL A C 1
ATOM 648 O O . VAL A 1 80 ? 10.360 -3.401 -2.902 1.00 79.25 80 VAL A O 1
ATOM 651 N N . MET A 1 81 ? 8.822 -2.228 -1.758 1.00 81.00 81 MET A N 1
ATOM 652 C CA . MET A 1 81 ? 8.031 -3.405 -1.389 1.00 81.00 81 MET A CA 1
ATOM 653 C C . MET A 1 81 ? 7.368 -4.020 -2.627 1.00 81.00 81 MET A C 1
ATOM 655 O O . MET A 1 81 ? 7.437 -5.232 -2.814 1.00 81.00 81 MET A O 1
ATOM 659 N N . GLY A 1 82 ? 6.797 -3.199 -3.512 1.00 80.31 82 GLY A N 1
ATOM 660 C CA . GLY A 1 82 ? 6.234 -3.678 -4.771 1.00 80.31 82 GLY A CA 1
ATOM 661 C C . GLY A 1 82 ? 7.275 -4.355 -5.668 1.00 80.31 82 GLY A C 1
ATOM 662 O O . GLY A 1 82 ? 7.057 -5.486 -6.101 1.00 80.31 82 GLY A O 1
ATOM 663 N N . HIS A 1 83 ? 8.454 -3.745 -5.848 1.00 80.56 83 HIS A N 1
ATOM 664 C CA . HIS A 1 83 ? 9.559 -4.336 -6.618 1.00 80.56 83 HIS A CA 1
ATOM 665 C C . HIS A 1 83 ? 9.998 -5.690 -6.048 1.00 80.56 83 HIS A C 1
ATOM 667 O O . HIS A 1 83 ? 10.256 -6.630 -6.799 1.00 80.56 83 HIS A O 1
ATOM 673 N N . GLN A 1 84 ? 10.061 -5.819 -4.717 1.00 76.88 84 GLN A N 1
ATOM 674 C CA . GLN A 1 84 ? 10.413 -7.077 -4.050 1.00 76.88 84 GLN A CA 1
ATOM 675 C C . GLN A 1 84 ? 9.404 -8.204 -4.294 1.00 76.88 84 GLN A C 1
ATOM 677 O O . GLN A 1 84 ? 9.779 -9.371 -4.200 1.00 76.88 84 GLN A O 1
ATOM 682 N N . HIS A 1 85 ? 8.150 -7.873 -4.602 1.00 76.50 85 HIS A N 1
ATOM 683 C CA . HIS A 1 85 ? 7.077 -8.845 -4.827 1.00 76.50 85 HIS A CA 1
ATOM 684 C C . HIS A 1 85 ? 6.694 -9.013 -6.301 1.00 76.50 85 HIS A C 1
ATOM 686 O O . HIS A 1 85 ? 5.820 -9.818 -6.620 1.00 76.50 85 HIS A O 1
ATOM 692 N N . GLY A 1 86 ? 7.370 -8.310 -7.213 1.00 77.62 86 GLY A N 1
ATOM 693 C CA . GLY A 1 86 ? 7.053 -8.376 -8.638 1.00 77.62 86 GLY A CA 1
ATOM 694 C C . GLY A 1 86 ? 5.799 -7.585 -9.025 1.00 77.62 86 GLY A C 1
ATOM 695 O O . GLY A 1 86 ? 5.264 -7.821 -10.104 1.00 77.62 86 GLY A O 1
ATOM 696 N N . PHE A 1 87 ? 5.321 -6.694 -8.151 1.00 84.44 87 PHE A N 1
ATOM 697 C CA . PHE A 1 87 ? 4.151 -5.857 -8.403 1.00 84.44 87 PHE A CA 1
ATOM 698 C C . PHE A 1 87 ? 4.510 -4.703 -9.340 1.00 84.44 87 PHE A C 1
ATOM 700 O O . PHE A 1 87 ? 5.637 -4.203 -9.333 1.00 84.44 87 PHE A O 1
ATOM 707 N N . PHE A 1 88 ? 3.524 -4.231 -10.095 1.00 84.12 88 PHE A N 1
ATOM 708 C CA . PHE A 1 88 ? 3.617 -2.964 -10.808 1.00 84.12 88 PHE A CA 1
ATOM 709 C C . PHE A 1 88 ? 3.593 -1.810 -9.799 1.00 84.12 88 PHE A C 1
ATOM 711 O O . PHE A 1 88 ? 2.731 -1.784 -8.930 1.00 84.12 88 PHE A O 1
ATOM 718 N N . THR A 1 89 ? 4.514 -0.853 -9.865 1.00 84.62 89 THR A N 1
ATOM 719 C CA . THR A 1 89 ? 4.584 0.241 -8.879 1.00 84.62 89 THR A CA 1
ATOM 720 C C . THR A 1 89 ? 4.404 1.598 -9.535 1.00 84.62 89 THR A C 1
ATOM 722 O O . THR A 1 89 ? 5.097 1.907 -10.502 1.00 84.62 89 THR A O 1
ATOM 725 N N . ILE A 1 90 ? 3.518 2.421 -8.978 1.00 84.50 90 ILE A N 1
ATOM 726 C CA . ILE A 1 90 ? 3.325 3.818 -9.368 1.00 84.50 90 ILE A CA 1
ATOM 727 C C . ILE A 1 90 ? 3.747 4.690 -8.188 1.00 84.50 90 ILE A C 1
ATOM 729 O O . ILE A 1 90 ? 3.103 4.674 -7.137 1.00 84.50 90 ILE A O 1
ATOM 733 N N . ASP A 1 91 ? 4.824 5.446 -8.379 1.00 83.50 91 ASP A N 1
ATOM 734 C CA . ASP A 1 91 ? 5.262 6.467 -7.430 1.00 83.50 91 ASP A CA 1
ATOM 735 C C . ASP A 1 91 ? 4.510 7.775 -7.701 1.00 83.50 91 ASP A C 1
ATOM 737 O O . ASP A 1 91 ? 4.513 8.289 -8.822 1.00 83.50 91 ASP A O 1
ATOM 741 N N . THR A 1 92 ? 3.834 8.302 -6.685 1.00 83.19 9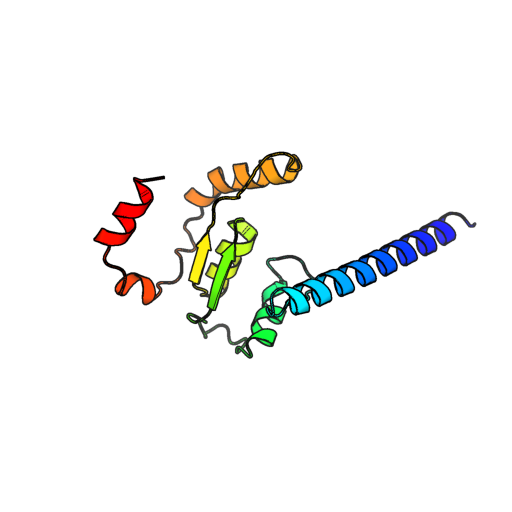2 THR A N 1
ATOM 742 C CA . THR A 1 92 ? 3.050 9.539 -6.781 1.00 83.19 92 THR A CA 1
ATOM 743 C C . THR A 1 92 ? 3.716 10.655 -5.998 1.00 83.19 92 THR A C 1
ATOM 745 O O . THR A 1 92 ? 4.090 10.463 -4.845 1.00 83.19 92 THR A O 1
ATOM 748 N N . GLN A 1 93 ? 3.792 11.858 -6.566 1.00 80.31 93 GLN A N 1
ATOM 749 C CA . GLN A 1 93 ? 4.280 13.004 -5.802 1.00 80.31 93 GLN A CA 1
ATOM 750 C C . GLN A 1 93 ? 3.314 13.340 -4.651 1.00 80.31 93 GLN A C 1
ATOM 752 O O . GLN A 1 93 ? 2.095 13.353 -4.853 1.00 80.31 93 GLN A O 1
ATOM 757 N N . PRO A 1 94 ? 3.822 13.629 -3.440 1.00 77.44 94 PRO A N 1
ATOM 758 C CA . PRO A 1 94 ? 2.971 13.949 -2.304 1.00 77.44 94 PRO A CA 1
ATOM 759 C C . PRO A 1 94 ? 2.207 15.256 -2.546 1.00 77.44 94 PRO A C 1
ATOM 761 O O . PRO A 1 94 ? 2.797 16.277 -2.897 1.00 77.44 94 PRO A O 1
ATOM 764 N N . PHE A 1 95 ? 0.899 15.255 -2.273 1.00 69.19 95 PHE A N 1
ATOM 765 C CA . PHE A 1 95 ? 0.029 16.425 -2.471 1.00 69.19 95 PHE A CA 1
ATOM 766 C C . PHE A 1 95 ? 0.456 17.660 -1.659 1.00 69.19 95 PHE A C 1
ATOM 768 O O . PHE A 1 95 ? 0.215 18.795 -2.063 1.00 69.19 95 PHE A O 1
ATOM 775 N N . THR A 1 96 ? 1.071 17.460 -0.491 1.00 74.69 96 THR A N 1
ATOM 776 C CA . THR A 1 96 ? 1.626 18.541 0.326 1.00 74.69 96 THR A CA 1
ATOM 777 C C . THR A 1 96 ? 2.760 18.029 1.203 1.00 74.69 96 THR A C 1
ATOM 779 O O . THR A 1 96 ? 2.691 16.941 1.763 1.00 74.69 96 THR A O 1
ATOM 782 N N . THR A 1 97 ? 3.794 18.850 1.366 1.00 70.62 97 THR A N 1
ATOM 783 C CA . THR A 1 97 ? 4.901 18.623 2.312 1.00 70.62 97 THR A CA 1
ATOM 784 C C . THR A 1 97 ? 4.824 19.567 3.521 1.00 70.62 97 THR A C 1
ATOM 786 O O . THR A 1 97 ? 5.704 19.590 4.395 1.00 70.62 97 THR A O 1
ATOM 789 N N . LYS A 1 98 ? 3.764 20.389 3.584 1.00 63.97 98 LYS A N 1
ATOM 790 C CA . LYS A 1 98 ? 3.540 21.350 4.666 1.00 63.97 98 LYS A CA 1
ATOM 791 C C . LYS A 1 98 ? 3.128 20.588 5.928 1.00 63.97 98 LYS A C 1
ATOM 793 O O . LYS A 1 98 ? 2.220 19.769 5.899 1.00 63.97 98 LYS A O 1
ATOM 798 N N . ASN A 1 99 ? 3.793 20.901 7.040 1.00 69.25 99 ASN A N 1
ATOM 799 C CA . ASN A 1 99 ? 3.561 20.324 8.370 1.00 69.25 99 ASN A CA 1
ATOM 800 C C . ASN A 1 99 ? 4.038 18.876 8.613 1.00 69.25 99 ASN A C 1
ATOM 802 O O . ASN A 1 99 ? 3.654 18.251 9.600 1.00 69.25 99 ASN A O 1
ATOM 806 N N . GLU A 1 100 ? 4.919 18.340 7.769 1.00 76.12 100 GLU A N 1
ATOM 807 C CA . GLU A 1 100 ? 5.520 17.030 8.031 1.00 76.12 100 GLU A CA 1
ATOM 808 C C . GLU A 1 100 ? 6.574 17.070 9.138 1.00 76.12 100 GLU A C 1
ATOM 810 O O . GLU A 1 100 ? 7.372 18.010 9.238 1.00 76.12 100 GLU A O 1
ATOM 815 N N . ASN A 1 101 ? 6.617 15.995 9.928 1.00 78.75 101 ASN A N 1
ATOM 816 C CA . ASN A 1 101 ? 7.617 15.809 10.970 1.00 78.75 101 ASN A CA 1
ATOM 817 C C . ASN A 1 101 ? 9.032 15.805 10.361 1.00 78.75 101 ASN A C 1
ATOM 819 O O . ASN A 1 101 ? 9.258 15.250 9.284 1.00 78.75 101 ASN A O 1
ATOM 823 N N . PHE A 1 102 ? 10.005 16.392 11.060 1.00 76.94 102 PHE A N 1
ATOM 824 C CA . PHE A 1 102 ? 11.377 16.557 10.566 1.00 76.94 102 PHE A CA 1
ATOM 825 C C . PHE A 1 102 ? 12.008 15.229 10.114 1.00 76.94 102 PHE A C 1
ATOM 827 O O . PHE A 1 102 ? 12.670 15.175 9.079 1.00 76.94 102 PHE A O 1
ATOM 834 N N . MET A 1 103 ? 11.725 14.137 10.833 1.00 75.12 10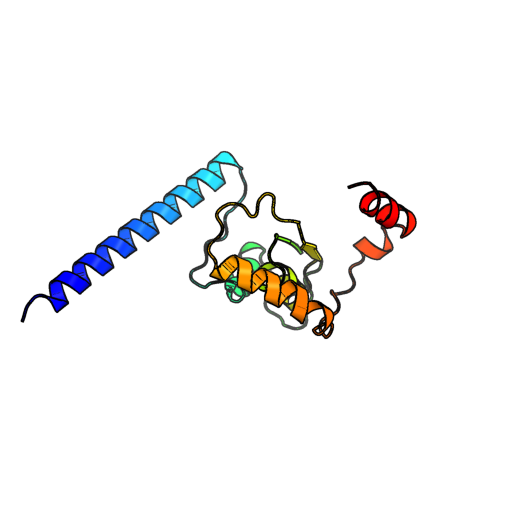3 MET A N 1
ATOM 835 C CA . MET A 1 103 ? 12.183 12.790 10.472 1.00 75.12 103 MET A CA 1
ATOM 836 C C . MET A 1 103 ? 11.658 12.321 9.107 1.00 75.12 103 MET A C 1
ATOM 838 O O . MET A 1 103 ? 12.395 11.688 8.357 1.00 75.12 103 MET A O 1
ATOM 842 N N . VAL A 1 104 ? 10.414 12.663 8.753 1.00 75.75 104 VAL A N 1
ATOM 843 C CA . VAL A 1 104 ? 9.813 12.306 7.456 1.00 75.75 104 VAL A CA 1
ATOM 844 C C . VAL A 1 104 ? 10.506 13.076 6.332 1.00 75.75 104 VAL A C 1
ATOM 846 O O . VAL A 1 104 ? 10.915 12.483 5.334 1.00 75.75 104 VAL A O 1
ATOM 849 N N . LYS A 1 105 ? 10.762 14.372 6.539 1.00 78.44 105 LYS A N 1
ATOM 850 C CA . LYS A 1 105 ? 11.511 15.200 5.583 1.00 78.44 105 LYS A CA 1
ATOM 851 C C . LYS A 1 105 ? 12.934 14.687 5.364 1.00 78.44 105 LYS A C 1
ATOM 853 O O . LYS A 1 105 ? 13.406 14.679 4.231 1.00 78.44 105 LYS A O 1
ATOM 858 N N . MET A 1 106 ? 13.615 14.249 6.425 1.00 78.19 106 MET A N 1
ATOM 859 C CA . MET A 1 106 ? 14.949 13.655 6.298 1.00 78.19 106 MET A CA 1
ATOM 860 C C . MET A 1 106 ? 14.912 12.320 5.564 1.00 78.19 106 MET A C 1
ATOM 862 O O . MET A 1 106 ? 15.748 12.116 4.690 1.00 78.19 106 MET A O 1
ATOM 866 N N . SER A 1 107 ? 13.925 11.458 5.839 1.00 76.75 107 SER A N 1
ATOM 867 C CA . SER A 1 107 ? 13.782 10.205 5.089 1.00 76.75 107 SER A CA 1
ATOM 868 C C . SER A 1 107 ? 13.636 10.459 3.589 1.00 76.75 107 SER A C 1
ATOM 870 O O . SER A 1 107 ? 14.406 9.899 2.825 1.00 76.75 107 SER A O 1
ATOM 872 N N . ARG A 1 108 ? 12.799 11.419 3.171 1.00 76.62 108 ARG A N 1
ATOM 873 C CA . ARG A 1 108 ? 12.641 11.782 1.752 1.00 76.62 108 ARG A CA 1
ATOM 874 C C . ARG A 1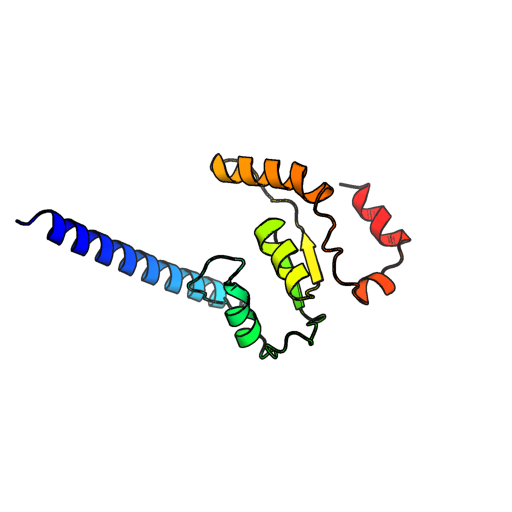 108 ? 13.918 12.326 1.109 1.00 76.62 108 ARG A C 1
ATOM 876 O O . ARG A 1 108 ? 14.192 12.042 -0.050 1.00 76.62 108 ARG A O 1
ATOM 883 N N . LYS A 1 109 ? 14.725 13.094 1.848 1.00 78.31 109 LYS A N 1
ATOM 884 C CA . LYS A 1 109 ? 16.023 13.574 1.341 1.00 78.31 109 LYS A CA 1
ATOM 885 C C . LYS A 1 109 ? 17.025 12.439 1.162 1.00 78.31 109 LYS A C 1
ATOM 887 O O . LYS A 1 109 ? 17.734 12.416 0.162 1.00 78.31 109 LYS A O 1
ATOM 892 N N . ILE A 1 110 ? 17.083 11.517 2.123 1.00 77.44 110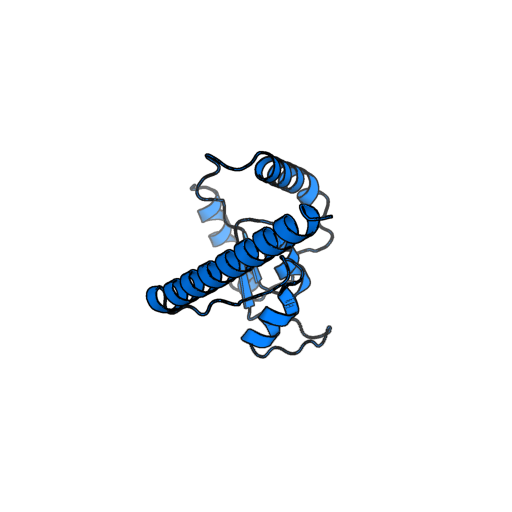 ILE A N 1
ATOM 893 C CA . ILE A 1 110 ? 17.934 10.326 2.030 1.00 77.44 110 ILE A CA 1
ATOM 894 C C . ILE A 1 110 ? 17.476 9.468 0.855 1.00 77.44 110 ILE A C 1
ATOM 896 O O . ILE A 1 110 ? 18.308 9.048 0.066 1.00 77.44 110 ILE A O 1
ATOM 900 N N . GLU A 1 111 ? 16.168 9.266 0.703 1.00 72.50 111 GLU A N 1
ATOM 901 C CA . GLU A 1 111 ? 15.561 8.567 -0.429 1.00 72.50 111 GLU A CA 1
ATOM 902 C C . GLU A 1 111 ? 16.009 9.176 -1.757 1.00 72.50 111 GLU A C 1
ATOM 904 O O . GLU A 1 111 ? 16.655 8.494 -2.549 1.00 72.50 111 GLU A O 1
ATOM 909 N N . ALA A 1 112 ? 15.772 10.473 -1.962 1.00 71.56 112 ALA A N 1
ATOM 910 C CA . ALA A 1 112 ? 16.148 11.165 -3.193 1.00 71.56 112 ALA A CA 1
ATOM 911 C C . ALA A 1 112 ? 17.653 11.079 -3.508 1.00 71.56 112 ALA A C 1
ATOM 913 O O . ALA A 1 112 ? 18.040 11.101 -4.673 1.00 71.56 112 ALA A O 1
ATOM 914 N N . HIS A 1 113 ? 18.505 10.977 -2.484 1.00 69.00 113 HIS A N 1
ATOM 915 C CA . HIS A 1 113 ? 19.953 10.913 -2.657 1.00 69.00 113 HIS A CA 1
ATOM 916 C C . HIS A 1 113 ? 20.491 9.484 -2.837 1.00 69.00 113 HIS A C 1
ATOM 918 O O . HIS A 1 113 ? 21.438 9.272 -3.590 1.00 69.00 113 HIS A O 1
ATOM 924 N N . LEU A 1 114 ? 19.900 8.501 -2.155 1.00 65.81 114 LEU A N 1
ATOM 925 C CA . LEU A 1 114 ? 20.393 7.124 -2.089 1.00 65.81 114 LEU A CA 1
ATOM 926 C C . LEU A 1 114 ? 19.779 6.231 -3.178 1.00 65.81 114 LEU A C 1
ATOM 928 O O . LEU A 1 114 ? 20.452 5.345 -3.697 1.00 65.81 114 LEU A O 1
ATOM 932 N N . LEU A 1 115 ? 18.523 6.467 -3.560 1.00 66.88 115 LEU A N 1
ATOM 933 C CA . LEU A 1 115 ? 17.820 5.651 -4.556 1.00 66.88 115 LEU A CA 1
ATOM 934 C C . LEU A 1 115 ? 18.450 5.663 -5.958 1.00 66.88 115 LEU A C 1
ATOM 936 O O . LEU A 1 115 ? 18.518 4.584 -6.544 1.00 66.88 115 LEU A O 1
ATOM 940 N N . PRO A 1 116 ? 18.998 6.783 -6.478 1.00 61.16 116 PRO A N 1
ATOM 941 C CA . PRO A 1 116 ? 19.727 6.769 -7.750 1.00 61.16 116 PRO A CA 1
ATOM 942 C C . PRO A 1 116 ? 20.937 5.822 -7.740 1.00 61.16 116 PRO A C 1
ATOM 944 O O . PRO A 1 116 ? 21.324 5.293 -8.776 1.00 61.16 116 PRO A O 1
ATOM 947 N N . SER A 1 117 ? 21.525 5.583 -6.562 1.00 54.19 117 SER A N 1
ATOM 948 C CA . SER A 1 117 ? 22.676 4.694 -6.367 1.00 54.19 117 SER A CA 1
ATOM 949 C C . SER A 1 117 ? 22.283 3.236 -6.098 1.00 54.19 117 SER A C 1
ATOM 951 O O . SER A 1 117 ? 23.131 2.354 -6.227 1.00 54.19 117 SER A O 1
ATOM 953 N N . LEU A 1 118 ? 21.034 2.964 -5.707 1.00 53.53 118 LEU A N 1
ATOM 954 C CA . LEU A 1 118 ? 20.537 1.638 -5.318 1.00 53.53 118 LEU A CA 1
ATOM 955 C C . LEU A 1 118 ? 19.740 0.948 -6.437 1.00 53.53 118 LEU A C 1
ATOM 957 O O . LEU A 1 118 ? 18.933 0.062 -6.157 1.00 53.53 118 LEU A O 1
ATOM 961 N N . SER A 1 119 ? 20.022 1.289 -7.701 1.00 52.78 119 SER A N 1
ATOM 962 C CA . SER A 1 119 ? 19.450 0.707 -8.937 1.00 52.78 119 SER A CA 1
ATOM 963 C C . SER A 1 119 ? 19.561 -0.827 -9.063 1.00 52.78 119 SER A C 1
ATOM 965 O O . SER A 1 119 ? 19.247 -1.399 -10.095 1.00 52.78 119 SER A O 1
ATOM 967 N N . SER A 1 120 ? 19.992 -1.540 -8.024 1.00 44.25 120 SER A N 1
ATOM 968 C CA . SER A 1 120 ? 20.159 -2.995 -7.971 1.00 44.25 120 SER A CA 1
ATOM 969 C C . SER A 1 120 ? 18.843 -3.785 -7.893 1.00 44.25 120 SER A C 1
ATOM 971 O O . SER A 1 120 ? 18.873 -5.007 -7.759 1.00 44.25 120 SER A O 1
ATOM 973 N N . LYS A 1 121 ? 17.685 -3.123 -7.964 1.00 51.78 121 LYS A N 1
ATOM 974 C CA . LYS A 1 121 ? 16.393 -3.765 -8.235 1.00 51.78 121 LYS A CA 1
ATOM 975 C C . LYS A 1 121 ? 15.656 -2.936 -9.267 1.00 51.78 121 LYS A C 1
ATOM 977 O O . LYS A 1 121 ? 14.716 -2.215 -8.924 1.00 51.78 121 LYS A O 1
ATOM 982 N N . ASP A 1 122 ? 16.126 -3.036 -10.508 1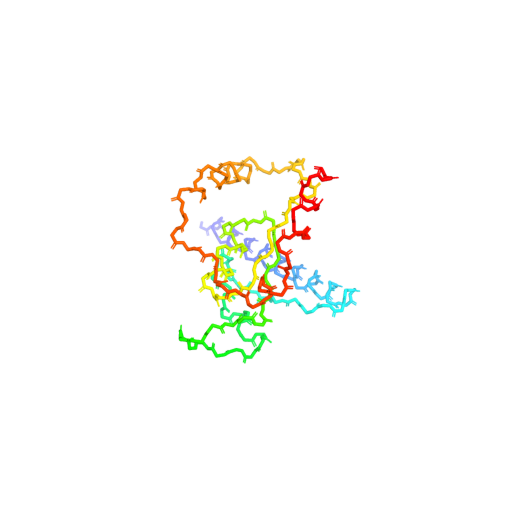.00 58.16 122 ASP A N 1
ATOM 983 C CA . ASP A 1 122 ? 15.350 -2.603 -11.661 1.00 58.16 122 ASP A CA 1
ATOM 984 C C . ASP A 1 122 ? 13.905 -3.095 -11.489 1.00 58.16 122 ASP A C 1
ATOM 986 O O . ASP A 1 122 ? 13.697 -4.248 -11.071 1.00 58.16 122 ASP A O 1
ATOM 990 N N . PRO A 1 123 ? 12.908 -2.224 -11.721 1.00 63.19 123 PRO A N 1
ATOM 991 C CA . PRO A 1 123 ? 11.515 -2.614 -11.610 1.00 63.19 123 PRO A CA 1
ATOM 992 C C . PRO A 1 123 ? 11.283 -3.874 -12.453 1.00 63.19 123 PRO A C 1
ATOM 994 O O . PRO A 1 123 ? 11.820 -3.981 -13.562 1.00 63.19 123 PRO A O 1
ATOM 997 N N . PRO A 1 124 ? 10.518 -4.854 -11.942 1.00 66.44 124 PRO A N 1
ATOM 998 C CA . PRO A 1 124 ? 10.202 -6.049 -12.707 1.00 66.44 124 PRO A CA 1
ATOM 999 C C . PRO A 1 124 ? 9.598 -5.63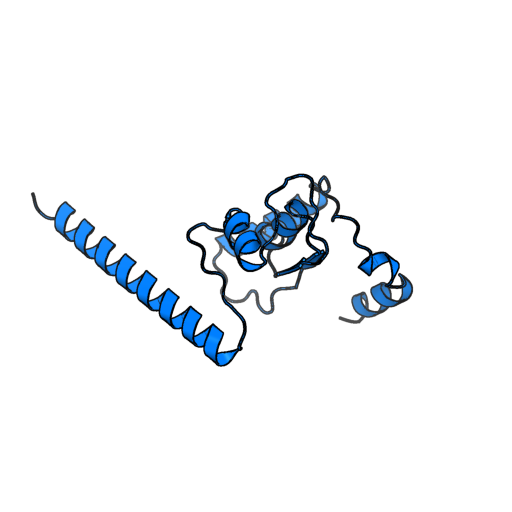0 -14.049 1.00 66.44 124 PRO A C 1
ATOM 1001 O O . PRO A 1 124 ? 8.680 -4.810 -14.092 1.00 66.44 124 PRO A O 1
ATOM 1004 N N . HIS A 1 125 ? 10.125 -6.183 -15.144 1.00 69.81 125 HIS A N 1
ATOM 1005 C CA . HIS A 1 125 ? 9.576 -5.909 -16.464 1.00 69.81 125 HIS A CA 1
ATOM 1006 C C . HIS A 1 125 ? 8.091 -6.273 -16.485 1.00 69.81 125 HIS A C 1
ATOM 1008 O O . HIS A 1 125 ? 7.715 -7.382 -16.095 1.00 69.81 125 HIS A O 1
ATOM 1014 N N . HIS A 1 126 ? 7.263 -5.331 -16.924 1.00 71.94 126 HIS A N 1
ATOM 1015 C CA . HIS A 1 126 ? 5.819 -5.476 -16.925 1.00 71.94 126 HIS A CA 1
ATOM 1016 C C . HIS A 1 126 ? 5.284 -5.297 -18.341 1.00 71.94 126 HIS A C 1
ATOM 1018 O O . HIS A 1 126 ? 5.560 -4.277 -18.965 1.00 71.94 126 HIS A O 1
ATOM 1024 N N . GLU A 1 127 ? 4.452 -6.229 -18.815 1.00 71.69 127 GLU A N 1
ATOM 1025 C CA . GLU A 1 127 ? 3.876 -6.219 -20.177 1.00 71.69 127 GLU A CA 1
ATOM 1026 C C . GLU A 1 127 ? 3.079 -4.940 -20.496 1.00 71.69 127 GLU A C 1
ATOM 1028 O O . GLU A 1 127 ? 2.851 -4.591 -21.652 1.00 71.69 127 GLU A O 1
ATOM 1033 N N . ILE A 1 128 ? 2.638 -4.221 -19.459 1.00 71.94 128 ILE A N 1
ATOM 1034 C CA . ILE A 1 128 ? 1.981 -2.914 -19.599 1.00 71.94 128 ILE A CA 1
ATOM 1035 C C . ILE A 1 128 ? 2.923 -1.912 -20.283 1.00 71.94 128 ILE A C 1
ATOM 1037 O O . ILE A 1 128 ? 2.471 -1.143 -21.125 1.00 71.94 128 ILE A O 1
ATOM 1041 N N . PHE A 1 129 ? 4.225 -1.948 -19.987 1.00 71.00 129 PHE A N 1
ATOM 1042 C CA . PHE A 1 129 ? 5.202 -1.052 -20.608 1.00 71.00 129 PHE A CA 1
ATOM 1043 C C . PHE A 1 129 ? 5.480 -1.386 -22.077 1.00 71.00 129 PHE A C 1
ATOM 1045 O O . PHE A 1 129 ? 5.824 -0.480 -22.829 1.00 71.00 129 PHE A O 1
ATOM 1052 N N . ASP A 1 130 ? 5.268 -2.632 -22.508 1.00 74.38 130 ASP A N 1
ATOM 1053 C CA . ASP A 1 130 ? 5.373 -3.004 -23.927 1.00 74.38 130 ASP A CA 1
ATOM 1054 C C . ASP A 1 130 ? 4.221 -2.424 -24.753 1.00 74.38 130 ASP A C 1
ATOM 1056 O O . ASP A 1 130 ? 4.375 -2.119 -25.937 1.00 74.38 130 ASP A O 1
ATOM 1060 N N . LYS A 1 131 ? 3.051 -2.270 -24.122 1.00 68.19 131 LYS A N 1
ATOM 1061 C CA . LYS A 1 131 ? 1.837 -1.741 -24.756 1.00 68.19 131 LYS A CA 1
ATOM 1062 C C . LYS A 1 131 ? 1.817 -0.217 -24.807 1.00 68.19 131 LYS A C 1
ATOM 1064 O O . LYS A 1 131 ? 1.165 0.345 -25.684 1.00 68.19 131 LYS A O 1
ATOM 1069 N N . ILE A 1 132 ? 2.518 0.454 -23.892 1.00 69.94 132 ILE A N 1
ATOM 1070 C CA . ILE A 1 132 ? 2.599 1.914 -23.870 1.00 69.94 132 ILE A CA 1
ATOM 1071 C C . ILE A 1 132 ? 3.707 2.354 -24.831 1.00 69.94 132 ILE A C 1
ATOM 1073 O O . ILE A 1 132 ? 4.897 2.150 -24.592 1.00 69.94 132 ILE A O 1
ATOM 1077 N N . SER A 1 133 ? 3.325 2.995 -25.936 1.00 59.53 133 SER A N 1
ATOM 1078 C CA . SER A 1 133 ? 4.295 3.582 -26.859 1.00 59.53 133 SER A CA 1
ATOM 1079 C C . SER A 1 133 ? 5.136 4.626 -26.119 1.00 59.53 133 SER A C 1
ATOM 1081 O O . SER A 1 133 ? 4.596 5.572 -25.544 1.00 59.53 133 SER A O 1
ATOM 1083 N N . LYS A 1 134 ? 6.474 4.517 -26.177 1.00 57.34 134 LYS A N 1
ATOM 1084 C CA . LYS A 1 134 ? 7.423 5.484 -25.572 1.00 57.34 134 LYS A CA 1
ATOM 1085 C C . LYS A 1 134 ? 7.129 6.954 -25.928 1.00 57.34 134 LYS A C 1
ATOM 1087 O O . LYS A 1 134 ? 7.596 7.856 -25.240 1.00 57.34 134 LYS A O 1
ATOM 1092 N N . LYS A 1 135 ? 6.370 7.197 -27.002 1.00 54.19 135 LYS A N 1
ATOM 1093 C CA . LYS A 1 135 ? 5.965 8.521 -27.492 1.00 54.19 135 LYS A CA 1
ATOM 1094 C C . LYS A 1 135 ? 4.811 9.164 -26.699 1.00 54.19 135 LYS A C 1
ATOM 1096 O O . LYS A 1 135 ? 4.605 10.366 -26.842 1.00 54.19 135 LYS A O 1
ATOM 1101 N N . GLU A 1 136 ? 4.060 8.394 -25.911 1.00 59.62 136 GLU A N 1
ATOM 1102 C CA . GLU A 1 136 ? 2.980 8.895 -25.041 1.00 59.62 136 GLU A CA 1
ATOM 1103 C C . GLU A 1 136 ? 3.506 9.266 -23.648 1.00 59.62 136 GLU A C 1
ATOM 1105 O O . GLU A 1 136 ? 3.225 10.360 -23.169 1.00 59.62 136 GLU A O 1
ATOM 1110 N N . LEU A 1 137 ? 4.383 8.437 -23.068 1.00 57.91 137 LEU A N 1
ATOM 1111 C CA . LEU A 1 137 ? 5.019 8.682 -21.761 1.00 57.91 137 LEU A CA 1
ATOM 1112 C C . LEU A 1 137 ? 5.826 9.991 -21.697 1.00 57.91 137 LEU A C 1
ATOM 1114 O O . LEU A 1 137 ? 5.869 10.643 -20.658 1.00 57.91 137 LEU A O 1
ATOM 1118 N N . SER A 1 138 ? 6.468 10.400 -22.795 1.00 53.66 138 SER A N 1
ATOM 1119 C CA . SER A 1 138 ? 7.280 11.625 -22.824 1.00 53.66 138 SER A CA 1
ATOM 1120 C C . SER A 1 138 ? 6.467 12.915 -22.956 1.00 53.66 138 SER A C 1
ATOM 1122 O O . SER A 1 138 ? 7.004 13.989 -22.691 1.00 53.66 138 SER A O 1
ATOM 1124 N N . LYS A 1 139 ? 5.190 12.839 -23.355 1.00 49.12 139 LYS A N 1
ATOM 1125 C CA . LYS A 1 139 ? 4.342 14.028 -23.526 1.00 49.12 139 LYS A CA 1
ATOM 1126 C C . LYS A 1 139 ? 3.763 14.539 -22.211 1.00 49.12 139 LYS A C 1
ATOM 1128 O O . LYS A 1 139 ? 3.588 15.745 -22.080 1.00 49.12 139 LYS A O 1
ATOM 1133 N N . GLU A 1 140 ? 3.507 13.662 -21.243 1.00 50.34 140 GLU A N 1
ATOM 1134 C CA . GLU A 1 140 ? 2.932 14.067 -19.953 1.00 50.34 140 GLU A CA 1
ATOM 1135 C C . GLU A 1 140 ? 3.979 14.621 -18.976 1.00 50.34 140 GLU A C 1
ATOM 1137 O O . GLU A 1 140 ? 3.669 15.520 -18.203 1.00 50.34 140 GLU A O 1
ATOM 1142 N N . ILE A 1 141 ? 5.241 14.183 -19.066 1.00 46.31 141 ILE A N 1
ATOM 1143 C CA . ILE A 1 141 ? 6.321 14.629 -18.159 1.00 46.31 141 ILE A CA 1
ATOM 1144 C C . ILE A 1 141 ? 6.759 16.085 -18.430 1.00 46.31 141 ILE A C 1
ATOM 1146 O O . ILE A 1 141 ? 7.339 16.728 -17.563 1.00 46.31 141 ILE A O 1
ATOM 1150 N N . ILE A 1 142 ? 6.481 16.632 -19.619 1.00 38.78 142 ILE A N 1
ATOM 1151 C CA . ILE A 1 142 ? 6.932 17.981 -20.022 1.00 38.78 142 ILE A CA 1
ATOM 1152 C C . ILE A 1 142 ? 5.859 19.062 -19.753 1.00 38.78 142 ILE A C 1
ATOM 1154 O O . ILE A 1 142 ? 6.141 20.250 -19.886 1.00 38.78 142 ILE A O 1
ATOM 1158 N N . LEU A 1 143 ? 4.640 18.686 -19.346 1.00 36.84 143 LEU A N 1
ATOM 1159 C CA . LEU A 1 143 ? 3.506 19.614 -19.193 1.00 36.84 143 LEU A CA 1
ATOM 1160 C C . LEU A 1 143 ? 3.049 19.871 -17.743 1.00 36.84 143 LEU A C 1
ATOM 1162 O O . LEU A 1 143 ? 2.024 20.528 -17.559 1.00 36.84 143 LEU A O 1
ATOM 1166 N N . SER A 1 144 ? 3.795 19.421 -16.728 1.00 36.06 144 SER A N 1
ATOM 1167 C CA . SER A 1 144 ? 3.523 19.711 -15.307 1.00 36.06 144 SER A CA 1
ATOM 1168 C C . SER A 1 144 ? 4.616 20.541 -14.648 1.00 36.06 144 SER A C 1
ATOM 1170 O O . SER A 1 144 ? 5.777 20.072 -14.687 1.00 36.06 144 SER A O 1
#

Secondary structure (DSSP, 8-state):
--HHHHHHHHHHHHHHHHHHHHHHHHHHHHHHH-------SSPTTTTHHHHHHHTT----TT---TT-EEEES-IIIIIHHHHHHT-EEEE---S--TT--HHHHHHHHHHHHHGGG--SS-PPP-HHHHHS-HHHHHHHTT--